Protein AF-A0A9D4N0P1-F1 (afdb_monomer_lite)

InterPro domains:
  IPR008027 Cytochrome b-c1 complex subunit 9 [PF05365] (8-60)
  IPR008027 Cytochrome b-c1 complex subunit 9 [PTHR12980] (4-63)
  IPR036656 Cytochrome b-c1 complex subunit 9 superfamily [G3DSA:1.20.5.260] (4-62)
  IPR036656 Cytochrome b-c1 complex subunit 9 superfamily [SSF81514] (5-61)

pLDDT: mean 86.25, std 14.38, range [35.44, 97.62]

Structure (mmCIF, N/CA/C/O backbone):
data_AF-A0A9D4N0P1-F1
#
_entry.id   AF-A0A9D4N0P1-F1
#
loop_
_atom_site.group_PDB
_atom_site.id
_atom_site.type_symbol
_atom_site.label_atom_id
_atom_site.label_alt_id
_atom_site.label_comp_id
_atom_site.label_asym_id
_atom_site.label_entity_id
_atom_site.label_seq_id
_atom_site.pdbx_PDB_ins_code
_atom_site.Cartn_x
_atom_site.Cartn_y
_atom_site.Cartn_z
_atom_site.occupancy
_atom_site.B_iso_or_equiv
_atom_site.auth_seq_id
_atom_site.auth_comp_id
_atom_site.auth_asym_id
_atom_site.auth_atom_id
_atom_site.pdbx_PDB_model_num
ATOM 1 N N . MET A 1 1 ? -26.473 -5.085 -0.320 1.00 62.59 1 MET A N 1
ATOM 2 C CA . MET A 1 1 ? -26.036 -4.643 1.023 1.00 62.59 1 MET A CA 1
ATOM 3 C C . MET A 1 1 ? -25.842 -3.134 0.973 1.00 62.59 1 MET A C 1
ATOM 5 O O . MET A 1 1 ? -25.049 -2.681 0.166 1.00 62.59 1 MET A O 1
ATOM 9 N N . ASN A 1 2 ? -26.602 -2.354 1.745 1.00 86.12 2 ASN A N 1
ATOM 10 C CA . ASN A 1 2 ? -26.534 -0.886 1.683 1.00 86.12 2 ASN A CA 1
ATOM 11 C C . ASN A 1 2 ? -25.385 -0.355 2.556 1.00 86.12 2 ASN A C 1
ATOM 13 O O . ASN A 1 2 ? -25.003 -1.009 3.529 1.00 86.12 2 ASN A O 1
ATOM 17 N N . LEU A 1 3 ? -24.871 0.842 2.254 1.00 86.50 3 LEU A N 1
ATOM 18 C CA . LEU A 1 3 ? -23.737 1.469 2.957 1.00 86.50 3 LEU A CA 1
ATOM 19 C C . LEU A 1 3 ? -23.922 1.510 4.486 1.00 86.50 3 LEU A C 1
ATOM 21 O O . LEU A 1 3 ? -22.994 1.242 5.246 1.00 86.50 3 LEU A O 1
ATOM 25 N N . GLN A 1 4 ? -25.153 1.760 4.939 1.00 87.56 4 GLN A N 1
ATOM 26 C CA . GLN A 1 4 ? -25.521 1.753 6.359 1.00 87.56 4 GLN A CA 1
ATOM 27 C C . GLN A 1 4 ? -25.388 0.365 7.008 1.00 87.56 4 GLN A C 1
ATOM 29 O O . GLN A 1 4 ? -25.004 0.254 8.173 1.00 87.56 4 GLN A O 1
ATOM 34 N N . GLY A 1 5 ? -25.684 -0.700 6.257 1.00 88.81 5 GLY A N 1
ATOM 35 C CA . GLY A 1 5 ? -25.509 -2.084 6.701 1.00 88.81 5 GLY A CA 1
ATOM 36 C C . GLY A 1 5 ? -24.033 -2.463 6.799 1.00 88.81 5 GLY A C 1
ATOM 37 O O . GLY A 1 5 ? -23.611 -2.992 7.823 1.00 88.81 5 GLY A O 1
ATOM 38 N N . LEU A 1 6 ? -23.231 -2.097 5.793 1.00 91.50 6 LEU A N 1
ATOM 39 C CA . LEU A 1 6 ? -21.783 -2.336 5.790 1.00 91.50 6 LEU A CA 1
ATOM 40 C C . LEU A 1 6 ? -21.086 -1.640 6.969 1.00 91.50 6 LEU A C 1
ATOM 42 O O . LEU A 1 6 ? -20.288 -2.262 7.665 1.00 91.50 6 LEU A O 1
ATOM 46 N N . ARG A 1 7 ? -21.434 -0.377 7.250 1.00 92.31 7 ARG A N 1
ATOM 47 C CA . ARG A 1 7 ? -20.878 0.380 8.384 1.00 92.31 7 ARG A CA 1
ATOM 48 C C . ARG A 1 7 ? -21.145 -0.296 9.727 1.00 92.31 7 ARG A C 1
ATOM 50 O O . ARG A 1 7 ? -20.242 -0.394 10.554 1.00 92.31 7 ARG A O 1
ATOM 57 N N . LYS A 1 8 ? -22.377 -0.770 9.948 1.00 93.06 8 LYS A N 1
ATOM 58 C CA . LYS A 1 8 ? -22.745 -1.478 11.185 1.00 93.06 8 LYS A CA 1
ATOM 59 C C . LYS A 1 8 ? -21.972 -2.788 11.331 1.00 93.06 8 LYS A C 1
ATOM 61 O O . LYS A 1 8 ? -21.516 -3.082 12.432 1.00 93.06 8 LYS A O 1
ATOM 66 N N . THR A 1 9 ? -21.798 -3.537 10.245 1.00 92.25 9 THR A N 1
ATOM 67 C CA . THR A 1 9 ? -21.031 -4.790 10.250 1.00 92.25 9 THR A CA 1
ATOM 68 C C . THR A 1 9 ? -19.550 -4.545 10.524 1.00 92.25 9 THR A C 1
ATOM 70 O O . THR A 1 9 ? -18.984 -5.203 11.390 1.00 92.25 9 THR A O 1
ATOM 73 N N . LEU A 1 10 ? -18.937 -3.557 9.864 1.00 91.00 10 LEU A N 1
ATOM 74 C CA . LEU A 1 10 ? -17.537 -3.188 10.094 1.00 91.00 10 LEU A CA 1
ATOM 75 C C . LEU A 1 10 ? -17.301 -2.719 11.530 1.00 91.00 10 LEU A C 1
ATOM 77 O O . LEU A 1 10 ? -16.346 -3.156 12.168 1.00 91.00 10 LEU A O 1
ATOM 81 N N . TYR A 1 11 ? -18.185 -1.867 12.059 1.00 92.50 11 TYR A N 1
ATOM 82 C CA . TYR A 1 11 ? -18.059 -1.396 13.434 1.00 92.50 11 TYR A CA 1
ATOM 83 C C . TYR A 1 11 ? -18.145 -2.556 14.422 1.00 92.50 11 TYR A C 1
ATOM 85 O O . TYR A 1 11 ? -17.233 -2.741 15.218 1.00 92.50 11 TYR A O 1
ATOM 93 N N . LYS A 1 12 ? -19.187 -3.388 14.325 1.00 91.94 12 LYS A N 1
ATOM 94 C CA . LYS A 1 12 ? -19.365 -4.522 15.241 1.00 91.94 12 LYS A CA 1
ATOM 95 C C . LYS A 1 12 ? -18.288 -5.600 15.098 1.00 91.94 12 LYS A C 1
ATOM 97 O O . LYS A 1 12 ? -17.966 -6.252 16.084 1.00 91.94 12 LYS A O 1
ATOM 102 N N . GLY A 1 13 ? -17.754 -5.795 13.893 1.00 91.25 13 GLY A N 1
ATOM 103 C CA . GLY A 1 13 ? -16.756 -6.826 13.611 1.00 91.25 13 GLY A CA 1
ATOM 104 C C . GLY A 1 13 ? -15.331 -6.423 13.984 1.00 91.25 13 GLY A C 1
ATOM 105 O O . GLY A 1 13 ? -14.614 -7.216 14.584 1.00 91.25 13 GLY A O 1
ATOM 106 N N . ILE A 1 14 ? -14.918 -5.203 13.634 1.00 90.12 14 ILE A N 1
ATOM 107 C CA . ILE A 1 14 ? -13.512 -4.783 13.707 1.00 90.12 14 ILE A CA 1
ATOM 108 C C . ILE A 1 14 ? -13.312 -3.675 14.748 1.00 90.12 14 ILE A C 1
ATOM 110 O O . ILE A 1 14 ? -12.439 -3.793 15.605 1.00 90.12 14 ILE A O 1
ATOM 114 N N . PHE A 1 15 ? -14.136 -2.623 14.711 1.00 92.44 15 PHE A N 1
ATOM 115 C CA . PHE A 1 15 ? -13.884 -1.385 15.468 1.00 92.44 15 PHE A CA 1
ATOM 116 C C . PHE A 1 15 ? -14.510 -1.334 16.876 1.00 92.44 15 PHE A C 1
ATOM 118 O O . PHE A 1 15 ? -14.189 -0.431 17.643 1.00 92.44 15 PHE A O 1
ATOM 125 N N . GLN A 1 16 ? -15.406 -2.258 17.241 1.00 93.12 16 GLN A N 1
ATOM 126 C CA . GLN A 1 16 ? -16.145 -2.205 18.512 1.00 93.12 16 GLN A CA 1
ATOM 127 C C . GLN A 1 16 ? -15.295 -2.619 19.723 1.00 93.12 16 GLN A C 1
ATOM 129 O O . GLN A 1 16 ? -15.504 -2.096 20.817 1.00 93.12 16 GLN A O 1
ATOM 134 N N . ARG A 1 17 ? -14.372 -3.578 19.567 1.00 94.00 17 ARG A N 1
ATOM 135 C CA . ARG A 1 17 ? -13.502 -4.047 20.657 1.00 94.00 17 ARG A CA 1
ATOM 136 C C . ARG A 1 17 ? -12.068 -3.600 20.405 1.00 94.00 17 ARG A C 1
ATOM 138 O O . ARG A 1 17 ? -11.536 -3.812 19.321 1.00 94.00 17 ARG A O 1
ATOM 145 N N . THR A 1 18 ? -11.413 -3.051 21.426 1.00 93.75 18 THR A N 1
ATOM 146 C CA . THR A 1 18 ? -10.033 -2.551 21.307 1.00 93.75 18 THR A CA 1
ATOM 147 C C . THR A 1 18 ? -9.053 -3.647 20.887 1.00 93.75 18 THR A C 1
ATOM 149 O O . THR A 1 18 ? -8.184 -3.403 20.060 1.00 93.75 18 THR A O 1
ATOM 152 N N . SER A 1 19 ? -9.215 -4.875 21.388 1.00 94.19 19 SER A N 1
ATOM 153 C CA . SER A 1 19 ? -8.349 -6.001 21.019 1.00 94.19 19 SER A CA 1
ATOM 154 C C . SER A 1 19 ? -8.482 -6.406 19.545 1.00 94.19 19 SER A C 1
ATOM 156 O O . SER A 1 19 ? -7.469 -6.616 18.883 1.00 94.19 19 SER A O 1
ATOM 158 N N . THR A 1 20 ? -9.704 -6.469 19.002 1.00 93.25 20 THR A N 1
ATOM 159 C CA . THR A 1 20 ? -9.926 -6.766 17.573 1.00 93.25 20 THR A CA 1
ATOM 160 C C . THR A 1 20 ? -9.487 -5.612 16.685 1.00 93.25 20 THR A C 1
ATOM 162 O O . THR A 1 20 ? -8.971 -5.843 15.595 1.00 93.25 20 THR A O 1
ATOM 165 N N . PHE A 1 21 ? -9.646 -4.379 17.164 1.00 95.06 21 PHE A N 1
ATOM 166 C CA . PHE A 1 21 ? -9.191 -3.184 16.469 1.00 95.06 21 PHE A CA 1
ATOM 167 C C . PHE A 1 21 ? -7.667 -3.162 16.323 1.00 95.06 21 PHE A C 1
ATOM 169 O O . PHE A 1 21 ? -7.169 -3.031 15.209 1.00 95.06 21 PHE A O 1
ATOM 176 N N . VAL A 1 22 ? -6.924 -3.368 17.417 1.00 96.81 22 VAL A N 1
ATOM 177 C CA . VAL A 1 22 ? -5.452 -3.409 17.383 1.00 96.81 22 VAL A CA 1
ATOM 178 C C . VAL A 1 22 ? -4.962 -4.537 16.477 1.00 96.81 22 VAL A C 1
ATOM 180 O O . VAL A 1 22 ? -4.076 -4.311 15.655 1.00 96.81 22 VAL A O 1
ATOM 183 N N . LEU A 1 23 ? -5.572 -5.726 16.559 1.00 96.00 23 LEU A N 1
ATOM 184 C CA . LEU A 1 23 ? -5.245 -6.838 15.665 1.00 96.00 23 LEU A CA 1
ATOM 185 C C . LEU A 1 23 ? -5.448 -6.458 14.192 1.00 96.00 23 LEU A C 1
ATOM 187 O O . LEU A 1 23 ? -4.568 -6.696 13.367 1.00 96.00 23 LEU A O 1
ATOM 191 N N . ALA A 1 24 ? -6.584 -5.840 13.864 1.00 95.88 24 ALA A N 1
ATOM 192 C CA . ALA A 1 24 ? -6.864 -5.395 12.507 1.00 95.88 24 ALA A CA 1
ATOM 193 C C . ALA A 1 24 ? -5.859 -4.339 12.032 1.00 95.88 24 ALA A C 1
ATOM 195 O O . ALA A 1 24 ? -5.394 -4.432 10.899 1.00 95.88 24 ALA A O 1
ATOM 196 N N . CYS A 1 25 ? -5.465 -3.393 12.891 1.00 96.00 25 CYS A N 1
ATOM 197 C CA . CYS A 1 25 ? -4.427 -2.415 12.573 1.00 96.00 25 CYS A CA 1
ATOM 198 C C . CYS A 1 25 ? -3.095 -3.092 12.234 1.00 96.00 25 CYS A C 1
ATOM 200 O O . CYS A 1 25 ? -2.553 -2.814 11.170 1.00 96.00 25 CYS A O 1
ATOM 202 N N . VAL A 1 26 ? -2.606 -4.014 13.070 1.00 97.50 26 VAL A N 1
ATOM 203 C CA . VAL A 1 26 ? -1.327 -4.714 12.839 1.00 97.50 26 VAL A CA 1
ATOM 204 C C . VAL A 1 26 ? -1.352 -5.506 11.531 1.00 97.50 26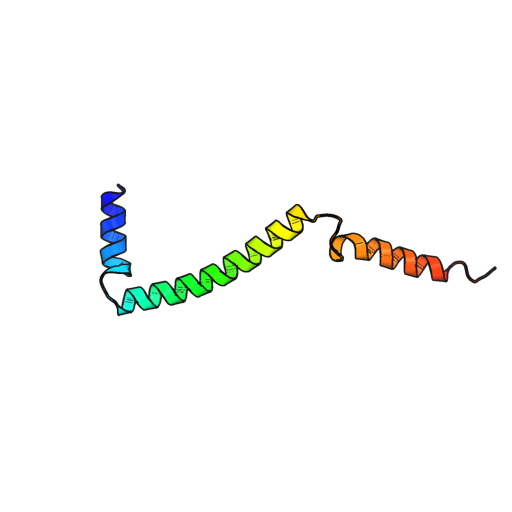 VAL A C 1
ATOM 206 O O . VAL A 1 26 ? -0.448 -5.371 10.708 1.00 97.50 26 VAL A O 1
ATOM 209 N N . VAL A 1 27 ? -2.412 -6.286 11.301 1.00 97.00 27 VAL A N 1
ATOM 21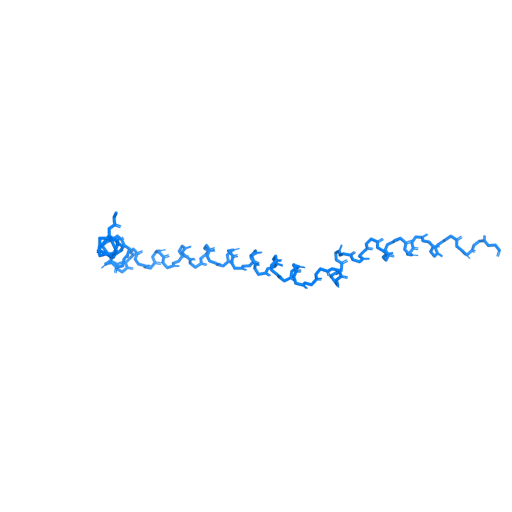0 C CA . VAL A 1 27 ? -2.560 -7.071 10.066 1.00 97.00 27 VAL A CA 1
ATOM 211 C C . VAL A 1 27 ? -2.642 -6.156 8.845 1.00 97.00 27 VAL A C 1
ATOM 213 O O . VAL A 1 27 ? -1.986 -6.412 7.836 1.00 97.00 27 VAL A O 1
ATOM 216 N N . SER A 1 28 ? -3.422 -5.076 8.934 1.00 96.38 28 SER A N 1
ATOM 217 C CA . SER A 1 28 ? -3.566 -4.128 7.829 1.00 96.38 28 SER A CA 1
ATOM 218 C C . SER A 1 28 ? -2.268 -3.384 7.533 1.00 96.38 28 SER A C 1
ATOM 220 O O . SER A 1 28 ? -1.959 -3.198 6.364 1.00 96.38 28 SER A O 1
ATOM 222 N N . ALA A 1 29 ? -1.486 -3.020 8.553 1.00 97.38 29 ALA A N 1
ATOM 223 C CA . ALA A 1 29 ? -0.206 -2.347 8.384 1.00 97.38 29 ALA A CA 1
ATOM 224 C C . ALA A 1 29 ? 0.789 -3.238 7.632 1.00 97.38 29 ALA A C 1
ATOM 226 O O . ALA A 1 29 ? 1.359 -2.796 6.641 1.00 97.38 29 ALA A O 1
ATOM 227 N N . PHE A 1 30 ? 0.914 -4.508 8.030 1.00 96.94 30 PHE A N 1
ATOM 228 C CA . PHE A 1 30 ? 1.790 -5.464 7.347 1.00 96.94 30 PHE A CA 1
ATOM 229 C C . PHE A 1 30 ? 1.367 -5.707 5.889 1.00 96.94 30 PHE A C 1
ATOM 231 O O . PHE A 1 30 ? 2.188 -5.705 4.972 1.00 96.94 30 PHE A O 1
ATOM 238 N N . ALA A 1 31 ? 0.065 -5.889 5.650 1.00 97.38 31 ALA A N 1
ATOM 239 C CA . ALA A 1 31 ? -0.448 -6.062 4.294 1.00 97.38 31 ALA A CA 1
ATOM 240 C C . ALA A 1 31 ? -0.253 -4.796 3.439 1.00 97.38 31 ALA A C 1
ATOM 242 O O . ALA A 1 31 ? 0.058 -4.892 2.252 1.00 97.38 31 ALA A O 1
ATOM 243 N N . PHE A 1 32 ? -0.431 -3.617 4.038 1.00 97.31 32 PHE A N 1
ATOM 244 C CA . PHE A 1 32 ? -0.277 -2.329 3.374 1.00 97.31 32 PHE A CA 1
ATOM 245 C C . PHE A 1 32 ? 1.176 -2.047 3.001 1.00 97.31 32 PHE A C 1
ATOM 247 O O . PHE A 1 32 ? 1.418 -1.665 1.863 1.00 97.31 32 PHE A O 1
ATOM 254 N N . GLU A 1 33 ? 2.127 -2.298 3.905 1.00 96.81 33 GLU A N 1
ATOM 255 C CA . GLU A 1 33 ? 3.568 -2.199 3.635 1.00 96.81 33 GLU A CA 1
ATOM 256 C C . GLU A 1 33 ? 3.932 -2.988 2.374 1.00 96.81 33 GLU A C 1
ATOM 258 O O . GLU A 1 33 ? 4.412 -2.421 1.392 1.00 96.81 33 GLU A O 1
ATOM 263 N N . ARG A 1 34 ? 3.571 -4.278 2.332 1.00 96.81 34 ARG A N 1
ATOM 264 C CA . ARG A 1 34 ? 3.900 -5.126 1.183 1.00 96.81 34 ARG A CA 1
ATOM 265 C C . ARG A 1 34 ? 3.243 -4.657 -0.114 1.00 96.81 34 ARG A C 1
ATOM 267 O O . ARG A 1 34 ? 3.846 -4.772 -1.182 1.00 96.81 34 ARG A O 1
ATOM 274 N N . LEU A 1 35 ? 2.004 -4.174 -0.034 1.00 97.62 35 LEU A N 1
ATOM 275 C CA . LEU A 1 35 ? 1.276 -3.683 -1.199 1.00 97.62 35 LEU A CA 1
ATOM 276 C C . LEU A 1 35 ? 1.900 -2.395 -1.741 1.00 97.62 35 LEU A C 1
A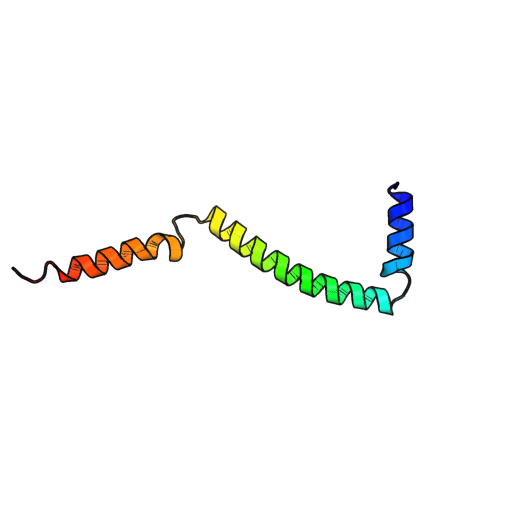TOM 278 O O . LEU A 1 35 ? 2.080 -2.276 -2.954 1.00 97.62 35 LEU A O 1
ATOM 282 N N . VAL A 1 36 ? 2.211 -1.443 -0.860 1.00 97.38 36 VAL A N 1
ATOM 283 C CA . VAL A 1 36 ? 2.778 -0.146 -1.235 1.00 97.38 36 VAL A CA 1
ATOM 284 C C . VAL A 1 36 ? 4.174 -0.312 -1.803 1.00 97.38 36 VAL A C 1
ATOM 286 O O . VAL A 1 36 ? 4.434 0.282 -2.842 1.00 97.38 36 VAL A O 1
ATOM 289 N N . ASP A 1 37 ? 5.019 -1.159 -1.218 1.00 96.75 37 ASP A N 1
ATOM 290 C CA . ASP A 1 37 ? 6.363 -1.408 -1.749 1.00 96.75 37 ASP A CA 1
ATOM 291 C C . ASP A 1 37 ? 6.305 -1.966 -3.173 1.00 96.75 37 ASP A C 1
ATOM 293 O O . ASP A 1 37 ? 6.870 -1.392 -4.102 1.00 96.75 37 ASP A O 1
ATOM 297 N N . VAL A 1 38 ? 5.547 -3.049 -3.386 1.00 97.06 38 VAL A N 1
ATOM 298 C CA . VAL A 1 38 ? 5.462 -3.675 -4.715 1.00 97.06 38 VAL A CA 1
ATOM 299 C C . VAL A 1 38 ? 4.816 -2.733 -5.729 1.00 97.06 38 VAL A C 1
ATOM 301 O O . VAL A 1 38 ? 5.276 -2.634 -6.865 1.00 97.06 38 VAL A O 1
ATOM 304 N N . THR A 1 39 ? 3.752 -2.032 -5.341 1.00 97.12 39 THR A N 1
ATOM 305 C CA . THR A 1 39 ? 3.061 -1.109 -6.251 1.00 97.12 39 THR A CA 1
ATOM 306 C C . THR A 1 39 ? 3.924 0.111 -6.556 1.00 97.12 39 THR A C 1
ATOM 308 O O . THR A 1 39 ? 3.96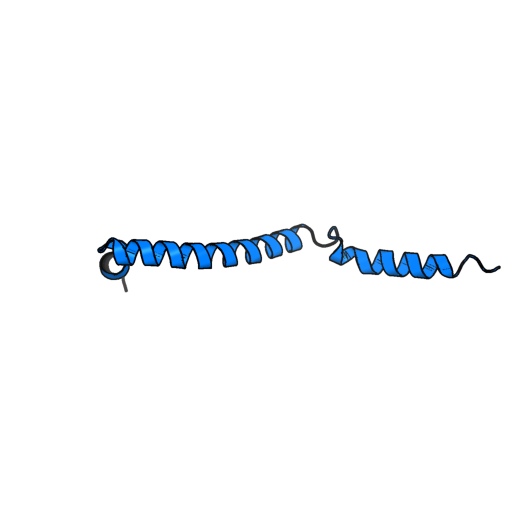2 0.558 -7.700 1.00 97.12 39 THR A O 1
ATOM 311 N N . GLY A 1 40 ? 4.630 0.635 -5.555 1.00 97.19 40 GLY A N 1
ATOM 312 C CA . GLY A 1 40 ? 5.529 1.775 -5.676 1.00 97.19 40 GLY A CA 1
ATOM 313 C C . GLY A 1 40 ? 6.687 1.475 -6.615 1.00 97.19 40 GLY A C 1
ATOM 314 O O . GLY A 1 40 ? 6.906 2.234 -7.559 1.00 97.19 40 GLY A O 1
ATOM 315 N N . ASP A 1 41 ? 7.348 0.331 -6.432 1.00 95.56 41 ASP A N 1
ATOM 316 C CA . ASP A 1 41 ? 8.420 -0.124 -7.318 1.00 95.56 41 ASP A CA 1
ATOM 317 C C . ASP A 1 41 ? 7.931 -0.265 -8.760 1.00 95.56 41 ASP A C 1
ATOM 319 O O . ASP A 1 41 ? 8.564 0.236 -9.690 1.00 95.56 41 ASP A O 1
ATOM 323 N N . GLN A 1 42 ? 6.776 -0.902 -8.967 1.00 94.75 42 GLN A N 1
ATOM 324 C CA . GLN A 1 42 ? 6.235 -1.101 -10.312 1.00 94.75 42 GLN A CA 1
ATOM 325 C C . GLN A 1 42 ? 5.830 0.213 -10.975 1.00 94.75 42 GLN A C 1
ATOM 327 O O . GLN A 1 42 ? 6.127 0.430 -12.150 1.00 94.75 42 GLN A O 1
ATOM 332 N N . LEU A 1 43 ? 5.195 1.115 -10.229 1.00 96.81 43 LEU A N 1
ATOM 333 C CA . LEU A 1 43 ? 4.841 2.437 -10.731 1.00 96.81 43 LEU A CA 1
ATOM 334 C C . LEU A 1 43 ? 6.097 3.239 -11.091 1.00 96.81 43 LEU A C 1
ATOM 336 O O . LEU A 1 43 ? 6.146 3.883 -12.138 1.00 96.81 43 LEU A O 1
ATOM 340 N N . PHE A 1 44 ? 7.133 3.167 -10.258 1.00 94.88 44 PHE A N 1
ATOM 341 C CA . PHE A 1 44 ? 8.396 3.852 -10.491 1.00 94.88 44 PHE A CA 1
ATOM 342 C C . PHE A 1 44 ? 9.133 3.307 -11.721 1.00 94.88 44 PHE A C 1
ATOM 344 O O . PHE A 1 44 ? 9.607 4.097 -12.542 1.00 94.88 44 PHE A O 1
ATOM 351 N N . LEU A 1 45 ? 9.185 1.983 -11.890 1.00 93.69 45 LEU A N 1
ATOM 352 C CA . LEU A 1 45 ? 9.754 1.332 -13.075 1.00 93.69 45 LEU A CA 1
ATOM 353 C C . LEU A 1 45 ? 8.966 1.678 -14.342 1.00 93.69 45 LEU A C 1
ATOM 355 O O . LEU A 1 45 ? 9.563 1.994 -15.371 1.00 93.69 45 LEU A O 1
ATOM 359 N N . PHE A 1 46 ? 7.635 1.686 -14.260 1.00 92.88 46 PHE A N 1
ATOM 360 C CA . PHE A 1 46 ? 6.772 2.060 -15.376 1.00 92.88 46 PHE A CA 1
ATOM 361 C C . PHE A 1 46 ? 7.009 3.511 -15.817 1.00 92.88 46 PHE A C 1
ATOM 363 O O . PHE A 1 46 ? 7.137 3.789 -17.006 1.00 92.88 46 PHE A O 1
ATOM 370 N N . ILE A 1 47 ? 7.143 4.439 -14.867 1.00 95.81 47 ILE A N 1
ATOM 371 C CA . ILE A 1 47 ? 7.419 5.851 -15.174 1.00 95.81 47 ILE A CA 1
ATOM 372 C C . ILE A 1 47 ? 8.844 6.045 -15.725 1.00 95.81 47 ILE A C 1
ATOM 374 O O . ILE A 1 47 ? 9.062 6.904 -16.578 1.00 95.81 47 ILE A O 1
ATOM 378 N N . ASN A 1 48 ? 9.821 5.258 -15.263 1.00 94.38 48 ASN A N 1
ATOM 379 C CA . ASN A 1 48 ? 11.241 5.412 -15.612 1.00 94.38 48 ASN A CA 1
ATOM 380 C C . ASN A 1 48 ? 11.759 4.351 -16.591 1.00 94.38 48 ASN A C 1
ATOM 382 O O . ASN A 1 48 ? 12.964 4.081 -16.641 1.00 94.38 48 ASN A O 1
ATOM 386 N N . THR A 1 49 ? 10.865 3.766 -17.386 1.00 88.69 49 THR A N 1
ATOM 387 C CA . THR A 1 49 ? 11.233 2.752 -18.376 1.00 88.69 49 THR A CA 1
ATOM 388 C C . THR A 1 49 ? 12.280 3.306 -19.348 1.00 88.69 49 THR A C 1
ATOM 390 O O . THR A 1 49 ? 12.134 4.401 -19.896 1.00 88.69 49 THR A O 1
ATOM 393 N N . GLY A 1 50 ? 13.367 2.560 -19.541 1.00 84.62 50 GLY A N 1
ATOM 394 C CA . GLY A 1 50 ? 14.478 2.910 -20.429 1.00 84.62 50 GLY A CA 1
ATOM 395 C C . GLY A 1 50 ? 15.598 3.736 -19.785 1.00 84.62 50 GLY A C 1
ATOM 396 O O . GLY A 1 50 ? 16.633 3.927 -20.422 1.00 84.62 50 GLY A O 1
ATOM 397 N N . LYS A 1 51 ? 15.427 4.207 -18.542 1.00 86.94 51 LYS A N 1
ATOM 398 C CA . LYS A 1 51 ? 16.472 4.913 -17.768 1.00 86.94 51 LYS A CA 1
ATOM 399 C C . LYS A 1 51 ? 17.076 4.055 -16.658 1.00 86.94 51 LYS A C 1
ATOM 401 O O . LYS A 1 51 ? 18.132 4.389 -16.128 1.00 86.94 51 LYS A O 1
ATOM 406 N N . MET A 1 52 ? 16.395 2.978 -16.279 1.00 88.50 52 MET A N 1
ATOM 407 C CA . MET A 1 52 ? 16.846 2.078 -15.224 1.00 88.50 52 ME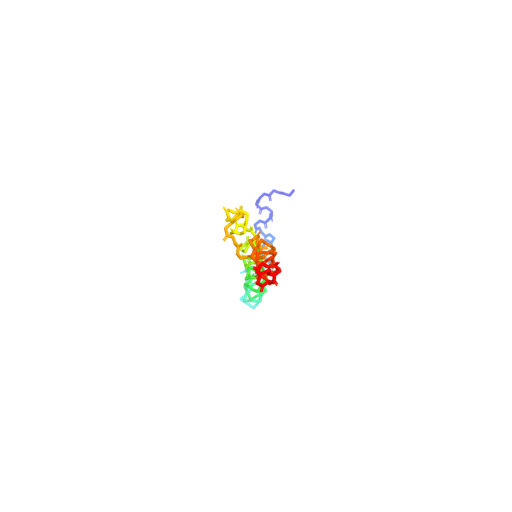T A CA 1
ATOM 408 C C . MET A 1 52 ? 18.037 1.251 -15.679 1.00 88.50 52 MET A C 1
ATOM 410 O O . MET A 1 52 ? 18.072 0.802 -16.823 1.00 88.50 52 MET A O 1
ATOM 414 N N . TYR A 1 53 ? 18.956 0.958 -14.752 1.00 86.94 53 TYR A N 1
ATOM 415 C CA . TYR A 1 53 ? 20.095 0.075 -15.019 1.00 86.94 53 TYR A CA 1
ATOM 416 C C . TYR A 1 53 ? 19.651 -1.245 -15.663 1.00 86.94 53 TYR A C 1
ATOM 418 O O . TYR A 1 53 ? 20.186 -1.624 -16.694 1.00 86.94 53 TYR A O 1
ATOM 426 N N . LYS A 1 54 ? 18.580 -1.863 -15.145 1.00 85.00 54 LYS A N 1
ATOM 427 C CA . LYS A 1 54 ? 17.989 -3.108 -15.671 1.00 85.00 54 LYS A CA 1
ATOM 428 C C . LYS A 1 54 ? 17.630 -3.051 -17.167 1.00 85.00 54 LYS A C 1
ATOM 430 O O . LYS A 1 54 ? 17.665 -4.076 -17.840 1.00 85.00 54 LYS A O 1
ATOM 435 N N . ASP A 1 55 ? 17.301 -1.870 -17.690 1.00 84.12 55 ASP A N 1
ATOM 436 C CA . ASP A 1 55 ? 16.922 -1.677 -19.096 1.00 84.12 55 ASP A CA 1
ATOM 437 C C . ASP A 1 55 ? 18.136 -1.410 -20.000 1.00 84.12 55 ASP A C 1
ATOM 439 O O . ASP A 1 55 ? 18.109 -1.703 -21.199 1.00 84.12 55 ASP A O 1
ATOM 443 N N . VAL A 1 56 ? 19.210 -0.844 -19.443 1.00 84.31 56 VAL A N 1
ATOM 444 C CA . VAL A 1 56 ? 20.421 -0.452 -20.186 1.00 84.31 56 VAL A CA 1
ATOM 445 C C . VAL A 1 56 ? 21.580 -1.434 -20.018 1.00 84.31 56 VAL A C 1
ATOM 447 O O . VAL A 1 56 ? 22.493 -1.435 -20.837 1.00 84.31 56 VAL A O 1
ATOM 450 N N . GLU A 1 57 ? 21.531 -2.307 -19.016 1.00 86.31 57 GLU A N 1
ATOM 451 C CA . GLU A 1 57 ? 22.581 -3.267 -18.662 1.00 86.31 57 GLU A CA 1
ATOM 452 C C . GLU A 1 57 ? 23.004 -4.120 -19.858 1.00 86.31 57 GLU A C 1
ATOM 454 O O . GLU A 1 57 ? 24.187 -4.200 -20.170 1.00 86.31 57 GLU A O 1
ATOM 459 N N . LYS A 1 58 ? 22.038 -4.668 -20.606 1.00 79.31 58 LYS A N 1
ATOM 460 C CA . LYS A 1 58 ? 22.324 -5.478 -21.803 1.00 79.31 58 LYS A CA 1
ATOM 461 C C . LYS A 1 58 ? 23.108 -4.710 -22.867 1.00 79.31 58 LYS A C 1
ATOM 463 O O . LYS A 1 58 ? 23.914 -5.305 -23.573 1.00 79.31 58 LYS A O 1
ATOM 468 N N . LYS A 1 59 ? 22.881 -3.398 -22.985 1.00 79.81 59 LYS A N 1
ATOM 469 C CA . LYS A 1 59 ? 23.608 -2.546 -23.935 1.00 79.81 59 LYS A CA 1
ATOM 470 C C . LYS A 1 59 ? 25.050 -2.360 -23.481 1.00 79.81 59 LYS A C 1
ATOM 472 O O . LYS A 1 59 ? 25.956 -2.546 -24.281 1.00 79.81 59 LYS A O 1
ATOM 477 N N . TYR A 1 60 ? 25.264 -2.057 -22.203 1.00 78.75 60 TYR A N 1
ATOM 478 C CA . TYR A 1 60 ? 26.609 -1.887 -21.652 1.00 78.75 60 TYR A CA 1
ATOM 479 C C . TYR A 1 60 ? 27.409 -3.193 -21.622 1.00 78.75 60 TYR A C 1
ATOM 481 O O . TYR A 1 60 ? 28.592 -3.173 -21.939 1.00 78.75 60 TYR A O 1
ATOM 489 N N . ALA A 1 61 ? 26.770 -4.327 -21.325 1.00 80.25 61 ALA A N 1
ATOM 490 C CA . ALA A 1 61 ? 27.411 -5.638 -21.386 1.00 80.25 61 ALA A CA 1
ATOM 491 C C . ALA A 1 61 ? 27.864 -5.991 -22.815 1.00 80.25 61 ALA A C 1
ATOM 493 O O . ALA A 1 61 ? 28.973 -6.478 -23.006 1.00 80.25 61 ALA A O 1
ATOM 494 N N . ALA A 1 62 ? 27.041 -5.697 -23.828 1.00 76.62 62 ALA A N 1
ATOM 495 C CA . ALA A 1 62 ? 27.406 -5.905 -25.230 1.00 76.62 62 ALA A CA 1
ATOM 496 C C . ALA A 1 62 ? 28.521 -4.954 -25.703 1.00 76.62 62 ALA A C 1
ATOM 498 O O . ALA A 1 62 ? 29.389 -5.369 -26.462 1.00 76.62 62 ALA A O 1
ATOM 499 N N . LEU A 1 63 ? 28.522 -3.701 -25.237 1.00 76.69 63 LEU A N 1
ATOM 500 C CA . LEU A 1 63 ? 29.598 -2.738 -25.498 1.00 76.69 63 LEU A CA 1
ATOM 501 C C . LEU A 1 63 ? 30.929 -3.179 -24.874 1.00 76.69 63 LEU A C 1
ATOM 503 O O . LEU A 1 63 ? 31.950 -3.103 -25.544 1.00 76.69 63 LEU A O 1
ATOM 507 N N . ALA A 1 64 ? 30.909 -3.684 -23.639 1.00 75.81 64 ALA A N 1
ATOM 508 C CA . ALA A 1 64 ? 32.104 -4.202 -22.972 1.00 75.81 64 ALA A CA 1
ATOM 509 C C . ALA A 1 64 ? 32.672 -5.447 -23.679 1.00 75.81 64 ALA A C 1
ATOM 511 O O . ALA A 1 64 ? 33.882 -5.577 -23.818 1.00 75.81 64 ALA A O 1
ATOM 512 N N . ALA A 1 65 ? 31.805 -6.331 -24.180 1.00 72.56 65 ALA A N 1
ATOM 513 C CA . ALA A 1 65 ? 32.228 -7.491 -24.966 1.00 72.56 65 ALA A CA 1
ATOM 514 C C . ALA A 1 65 ? 32.735 -7.113 -26.373 1.00 72.56 65 ALA A C 1
ATOM 516 O O . ALA A 1 65 ? 33.583 -7.803 -26.925 1.00 72.56 65 ALA A O 1
ATOM 517 N N . GLY A 1 66 ? 32.220 -6.027 -26.962 1.00 61.94 66 GLY A N 1
ATOM 518 C CA . GLY A 1 66 ? 32.680 -5.506 -28.253 1.00 61.94 66 GLY A CA 1
ATOM 519 C C . GLY A 1 66 ? 34.030 -4.788 -28.176 1.00 61.94 66 GLY A C 1
ATOM 520 O O . GLY A 1 66 ? 34.814 -4.887 -29.112 1.00 61.94 66 GLY A O 1
ATOM 521 N N . SER A 1 67 ? 34.340 -4.125 -27.056 1.00 57.44 67 SER A N 1
ATOM 522 C CA . SER A 1 67 ? 35.642 -3.472 -26.846 1.00 57.44 67 SER A CA 1
ATOM 523 C C . SER A 1 67 ? 36.812 -4.445 -26.673 1.00 57.44 67 SER A C 1
ATOM 525 O O . SER A 1 67 ? 37.950 -4.043 -26.869 1.00 57.44 67 SER A O 1
ATOM 527 N N . GLU A 1 68 ? 36.556 -5.717 -26.351 1.00 56.47 68 GLU A N 1
ATOM 528 C CA . GLU A 1 68 ? 37.599 -6.758 -26.316 1.00 56.47 68 GLU A CA 1
ATOM 529 C C . GLU A 1 68 ? 37.939 -7.312 -27.716 1.00 56.47 68 GLU A C 1
ATOM 531 O O . GLU A 1 68 ? 38.902 -8.058 -27.859 1.00 56.47 68 GLU A O 1
ATOM 536 N N . GLY A 1 69 ? 37.170 -6.956 -28.756 1.00 49.97 69 GLY A N 1
ATOM 537 C CA . GLY A 1 69 ? 37.361 -7.434 -30.131 1.00 49.97 69 GLY A CA 1
ATOM 538 C C . GLY A 1 69 ? 38.087 -6.471 -31.078 1.00 49.97 69 GLY A C 1
ATOM 539 O O . GLY A 1 69 ? 38.260 -6.817 -32.242 1.00 49.97 69 GLY A O 1
ATOM 540 N N . GLU A 1 70 ? 38.487 -5.280 -30.619 1.00 50.03 70 GLU A N 1
ATOM 541 C CA . GLU A 1 70 ? 39.161 -4.254 -31.442 1.00 50.03 70 GLU A CA 1
ATOM 542 C C . GLU A 1 70 ? 40.618 -3.967 -31.006 1.00 50.03 70 GLU A C 1
ATOM 544 O O . GLU A 1 70 ? 41.249 -3.064 -31.548 1.00 50.03 70 GLU A O 1
ATOM 549 N N . GLU A 1 71 ? 41.187 -4.737 -30.065 1.00 49.31 71 GLU A N 1
ATOM 550 C CA . GLU A 1 71 ? 42.613 -4.643 -29.673 1.00 49.31 71 GLU A CA 1
ATOM 551 C C . GLU A 1 71 ? 43.526 -5.691 -30.353 1.00 49.31 71 GLU A C 1
ATOM 553 O O . GLU A 1 71 ? 44.700 -5.808 -30.003 1.00 49.31 71 GLU A O 1
ATOM 558 N N . GLU A 1 72 ? 43.029 -6.427 -31.354 1.00 47.31 72 GLU A N 1
ATOM 559 C CA . GLU A 1 72 ? 43.843 -7.314 -32.200 1.00 47.31 72 GLU A CA 1
ATOM 560 C C . GLU A 1 72 ? 43.718 -6.944 -33.692 1.00 47.31 72 GLU A C 1
ATOM 562 O O . GLU A 1 72 ? 43.025 -7.617 -34.450 1.00 47.31 72 GLU A O 1
ATOM 567 N N . GLU A 1 73 ? 44.412 -5.885 -34.123 1.00 35.44 73 GLU A N 1
ATOM 568 C CA . GLU A 1 73 ? 45.024 -5.782 -35.466 1.00 35.44 73 GLU A CA 1
ATOM 569 C C . GLU A 1 73 ? 46.291 -4.912 -35.441 1.00 35.44 73 GLU A C 1
ATOM 571 O O . GLU A 1 73 ? 46.241 -3.774 -34.916 1.00 35.44 73 GLU A O 1
#

Secondary structure (DSSP, 8-state):
--HHHHHHHHIIIIISSHHHHHHHHHHHHHHHHHHHHHHHHHHHHHHTTTTSHHHHHHHHHHHHHHHTTSS--

Sequence (73 aa):
MNLQGLRKTLYKGIFQRTSTFVLACVVSAFAFERLVDVTGDQLFLFINTGKMYKDVEKKYAALAAGSEGEEEE

Organism: Drei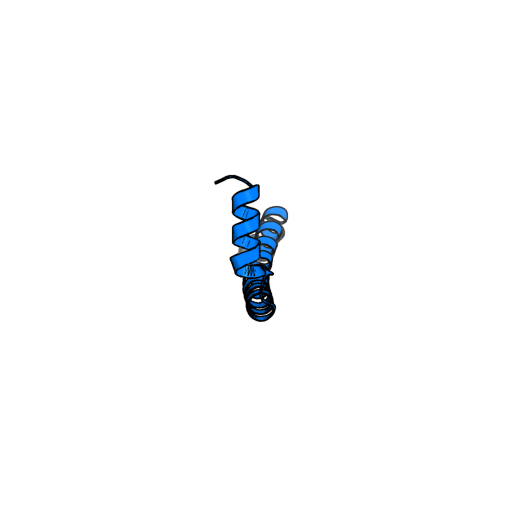ssena polymorpha (NCBI:txid45954)

Radius of gyration: 25.71 Å; chains: 1; bounding box: 72×13×57 Å

Foldseek 3Di:
DDPVVVVVCCCVQAVVDPVSVVVCVVVCVVVVVVVCVVVVVVVVCVVCPPPDCVNCVVVVVVVVVVVVVPPPD